Protein AF-A0A355BEA3-F1 (afdb_monomer_lite)

Foldseek 3Di:
DDPVVVVVVVVVVCCVVPVDDDDQADDDDPVRVVVLVVVCVVHHNPD

Structure (mmCIF, N/CA/C/O backbone):
data_AF-A0A355BEA3-F1
#
_entry.id   AF-A0A355BEA3-F1
#
loop_
_atom_site.group_PDB
_atom_site.id
_atom_site.type_symbol
_atom_site.label_atom_id
_atom_site.label_alt_id
_atom_site.label_comp_id
_atom_site.label_asym_id
_atom_site.label_entity_id
_atom_site.label_seq_id
_atom_site.pdbx_PDB_ins_code
_atom_site.Cartn_x
_atom_site.Cartn_y
_atom_site.Cartn_z
_atom_site.occupancy
_atom_site.B_iso_or_equiv
_atom_site.auth_seq_id
_atom_site.auth_comp_id
_atom_site.auth_asym_id
_atom_site.auth_atom_id
_atom_site.pdbx_PDB_model_num
ATOM 1 N N . MET A 1 1 ? -19.668 5.605 16.863 1.00 75.81 1 MET A N 1
ATOM 2 C CA . MET A 1 1 ? -18.563 4.859 16.240 1.00 75.81 1 MET A CA 1
ATOM 3 C C . MET A 1 1 ? -17.267 5.176 16.966 1.00 75.81 1 MET A C 1
ATOM 5 O O . MET A 1 1 ? -16.869 6.337 17.014 1.00 75.81 1 MET A O 1
ATOM 9 N N . THR A 1 2 ? -16.634 4.171 17.560 1.00 96.69 2 THR A N 1
ATOM 10 C CA . THR A 1 2 ? -15.297 4.285 18.154 1.00 96.69 2 THR A CA 1
ATOM 11 C C . THR A 1 2 ? -14.227 4.394 17.062 1.00 96.69 2 THR A C 1
ATOM 13 O O . THR A 1 2 ? -14.469 4.087 15.894 1.00 96.69 2 THR A O 1
ATOM 16 N N . LYS A 1 3 ? -13.008 4.831 17.414 1.00 95.31 3 LYS A N 1
ATOM 17 C CA . LYS A 1 3 ? -11.890 4.869 16.449 1.00 95.31 3 LYS A CA 1
ATOM 18 C C . LYS A 1 3 ? -11.624 3.492 15.826 1.00 95.31 3 LYS A C 1
ATOM 20 O O . LYS A 1 3 ? -11.296 3.432 14.647 1.00 95.31 3 LYS A O 1
ATOM 25 N N . LYS A 1 4 ? -11.803 2.425 16.614 1.00 97.19 4 LYS A N 1
ATOM 26 C CA . LYS A 1 4 ? -11.640 1.035 16.183 1.00 97.19 4 LYS A CA 1
ATOM 27 C C . LYS A 1 4 ? -12.703 0.646 15.156 1.00 97.19 4 LYS A C 1
ATOM 29 O O . LYS A 1 4 ? -12.353 0.299 14.040 1.00 97.19 4 LYS A O 1
ATOM 34 N N . GLU A 1 5 ? -13.977 0.852 15.482 1.00 97.44 5 GLU A N 1
ATOM 35 C CA . GLU A 1 5 ? -15.091 0.565 14.563 1.00 97.44 5 GLU A CA 1
ATOM 36 C C . GLU A 1 5 ? -14.969 1.326 13.236 1.00 97.44 5 GLU A C 1
ATOM 38 O O . GLU A 1 5 ? -15.294 0.792 12.180 1.00 97.44 5 GLU A O 1
ATOM 43 N N . ARG A 1 6 ? -14.464 2.568 13.270 1.00 96.69 6 ARG A N 1
ATOM 44 C CA . ARG A 1 6 ? -14.221 3.338 12.045 1.00 96.69 6 ARG A CA 1
ATOM 45 C C . ARG A 1 6 ? -13.107 2.744 11.193 1.00 96.69 6 ARG A C 1
ATOM 47 O O . ARG A 1 6 ? -13.241 2.728 9.976 1.00 96.69 6 ARG A O 1
ATOM 54 N N . ALA A 1 7 ? -12.013 2.308 11.814 1.00 97.38 7 ALA A N 1
ATOM 55 C CA . ALA A 1 7 ? -10.919 1.663 11.098 1.00 97.38 7 ALA A CA 1
ATOM 56 C C . ALA A 1 7 ? -11.395 0.355 10.451 1.00 97.38 7 ALA A C 1
ATOM 58 O O . ALA A 1 7 ? -11.151 0.152 9.266 1.00 97.38 7 ALA A O 1
ATOM 59 N N . ASP A 1 8 ? -12.155 -0.455 11.193 1.00 98.12 8 ASP A N 1
ATOM 60 C CA . ASP A 1 8 ? -12.710 -1.718 10.700 1.00 98.12 8 ASP A CA 1
ATOM 61 C C . ASP A 1 8 ? -13.653 -1.482 9.506 1.00 98.12 8 ASP A C 1
ATOM 63 O O . ASP A 1 8 ? -13.535 -2.143 8.476 1.00 98.12 8 ASP A O 1
ATOM 67 N N . PHE A 1 9 ? -14.535 -0.478 9.590 1.00 97.94 9 PHE A N 1
ATOM 68 C CA . PHE A 1 9 ? -15.407 -0.092 8.477 1.00 97.94 9 PHE A CA 1
ATOM 69 C C . PHE A 1 9 ? -14.620 0.336 7.228 1.00 97.94 9 PHE A C 1
ATOM 71 O O . PHE A 1 9 ? -14.929 -0.106 6.120 1.00 97.94 9 PHE A O 1
ATOM 78 N N . VAL A 1 10 ? -13.595 1.180 7.396 1.00 97.56 10 VAL A N 1
ATOM 79 C CA . VAL A 1 10 ? -12.767 1.666 6.280 1.00 97.56 10 VAL A CA 1
ATOM 80 C C . VAL A 1 10 ? -11.997 0.517 5.632 1.00 97.56 10 VAL A C 1
ATOM 82 O O . VAL A 1 10 ? -11.996 0.421 4.410 1.00 97.56 10 VAL A O 1
ATOM 85 N N . ILE A 1 11 ? -11.388 -0.370 6.423 1.00 96.94 11 ILE A N 1
ATOM 86 C CA . ILE A 1 11 ? -10.634 -1.522 5.909 1.00 96.94 11 ILE A CA 1
ATOM 87 C C . ILE A 1 11 ? -11.551 -2.452 5.112 1.00 96.94 11 ILE A C 1
ATOM 89 O O . ILE A 1 11 ? -11.210 -2.810 3.989 1.00 96.94 11 ILE A O 1
ATOM 93 N N . ASN A 1 12 ? -12.726 -2.793 5.650 1.00 97.75 12 ASN A N 1
ATOM 94 C CA . ASN A 1 12 ? -13.683 -3.655 4.952 1.00 97.75 12 ASN A CA 1
ATOM 95 C C . ASN A 1 12 ? -14.121 -3.036 3.619 1.00 97.75 12 ASN A C 1
ATOM 97 O O . ASN A 1 12 ? -14.063 -3.692 2.585 1.00 97.75 12 ASN A O 1
ATOM 101 N N . THR A 1 13 ? -14.449 -1.742 3.627 1.00 97.50 13 THR A N 1
ATOM 102 C CA . THR A 1 13 ? -14.834 -1.018 2.407 1.00 97.50 13 THR A CA 1
ATOM 103 C C . THR A 1 13 ? -13.701 -0.997 1.376 1.00 97.50 13 THR A C 1
ATOM 105 O O . THR A 1 13 ? -13.943 -1.190 0.189 1.00 97.50 13 THR A O 1
ATOM 108 N N . LEU A 1 14 ? -12.453 -0.768 1.801 1.00 96.75 14 LEU A N 1
ATOM 109 C CA . LEU A 1 14 ? -11.304 -0.758 0.892 1.00 96.75 14 LEU A CA 1
ATOM 110 C C . LEU A 1 14 ? -11.030 -2.142 0.294 1.00 96.75 14 LEU A C 1
ATOM 112 O O . LEU A 1 14 ? -10.710 -2.220 -0.888 1.00 96.75 14 LEU A O 1
ATOM 116 N N . ASN A 1 15 ? -11.192 -3.213 1.073 1.00 96.12 15 ASN A N 1
ATOM 117 C CA . ASN A 1 15 ? -11.030 -4.582 0.583 1.00 96.12 15 ASN A CA 1
ATOM 118 C C . ASN A 1 15 ? -12.097 -4.952 -0.459 1.00 96.12 15 ASN A C 1
ATOM 120 O O . ASN A 1 15 ? -11.773 -5.610 -1.445 1.00 96.12 15 ASN A O 1
ATOM 124 N N . ASP A 1 16 ? -13.340 -4.493 -0.275 1.00 96.88 16 ASP A N 1
ATOM 125 C CA . ASP A 1 16 ? -14.424 -4.707 -1.243 1.00 96.88 16 ASP A CA 1
ATOM 126 C C . ASP A 1 16 ? -14.197 -3.914 -2.543 1.00 96.88 16 ASP A C 1
ATOM 128 O O . ASP A 1 16 ? -14.460 -4.413 -3.638 1.00 96.88 16 ASP A O 1
ATOM 132 N N . LEU A 1 17 ? -13.698 -2.676 -2.436 1.00 96.75 17 LEU A N 1
ATOM 133 C CA . LEU A 1 17 ? -13.431 -1.802 -3.587 1.00 96.75 17 LEU A CA 1
ATOM 134 C C . LEU A 1 17 ? -12.171 -2.199 -4.371 1.00 96.75 17 LEU A C 1
ATOM 136 O O . LEU A 1 17 ? -12.132 -2.025 -5.589 1.00 96.75 17 LEU A O 1
ATOM 140 N N . TYR A 1 18 ? -11.148 -2.715 -3.688 1.00 94.88 18 TYR A N 1
ATOM 141 C CA . TYR A 1 18 ? -9.842 -3.046 -4.263 1.00 94.88 18 TYR A CA 1
ATOM 142 C C . TYR A 1 18 ? -9.443 -4.498 -3.939 1.00 94.88 18 TYR A C 1
ATOM 144 O O . TYR A 1 18 ? -8.460 -4.726 -3.231 1.00 94.88 18 TYR A O 1
ATOM 152 N N . PRO A 1 19 ? -10.167 -5.502 -4.474 1.00 91.44 19 PRO A N 1
ATOM 153 C CA . PRO A 1 19 ? -9.939 -6.916 -4.154 1.00 91.44 19 PRO A CA 1
ATOM 154 C C . PRO A 1 19 ? -8.581 -7.437 -4.646 1.00 91.44 19 PRO A C 1
ATOM 156 O O . PRO A 1 19 ? -8.050 -8.415 -4.123 1.00 91.44 19 PRO A O 1
ATOM 159 N N . THR A 1 20 ? -8.007 -6.783 -5.657 1.00 91.81 20 THR A N 1
ATOM 160 C CA . THR A 1 20 ? -6.667 -7.061 -6.173 1.00 91.81 20 THR A CA 1
ATOM 161 C C . THR A 1 20 ? -5.897 -5.756 -6.275 1.00 91.81 20 THR A C 1
ATOM 163 O O . THR A 1 20 ? -6.290 -4.865 -7.030 1.00 91.81 20 THR A O 1
ATOM 166 N N . ILE A 1 21 ? -4.791 -5.656 -5.545 1.00 86.62 21 ILE A N 1
ATOM 167 C CA . ILE A 1 21 ? -3.874 -4.519 -5.616 1.00 86.62 21 ILE A CA 1
ATOM 168 C C . ILE A 1 21 ? -2.652 -4.891 -6.462 1.00 86.62 21 ILE A C 1
ATOM 170 O O . ILE A 1 21 ? -2.088 -5.973 -6.272 1.00 86.62 21 ILE A O 1
ATOM 174 N N . PRO A 1 22 ? -2.235 -4.034 -7.409 1.00 85.44 22 PRO A N 1
ATOM 175 C CA . PRO A 1 22 ? -0.987 -4.246 -8.116 1.00 85.44 22 PRO A CA 1
ATOM 176 C C . PRO A 1 22 ? 0.193 -4.052 -7.160 1.00 85.44 22 PRO A C 1
ATOM 178 O O . PRO A 1 22 ? 0.099 -3.377 -6.132 1.00 85.44 22 PRO A O 1
ATOM 181 N N . ILE A 1 23 ? 1.324 -4.641 -7.525 1.00 83.19 23 ILE A N 1
ATOM 182 C CA . ILE A 1 23 ? 2.595 -4.357 -6.868 1.00 83.19 23 ILE A CA 1
ATOM 183 C C . ILE A 1 23 ? 2.936 -2.873 -7.115 1.00 83.19 23 ILE A C 1
ATOM 185 O O . ILE A 1 23 ? 2.839 -2.433 -8.259 1.00 83.19 23 ILE A O 1
ATOM 189 N N . PRO A 1 24 ? 3.330 -2.101 -6.082 1.00 78.81 24 PRO A N 1
ATOM 190 C CA . PRO A 1 24 ? 3.489 -0.647 -6.198 1.00 78.81 24 PRO A CA 1
ATOM 191 C C . PRO A 1 24 ? 4.686 -0.215 -7.054 1.00 78.81 24 PRO A C 1
ATOM 193 O O . PRO A 1 24 ? 4.649 0.845 -7.662 1.00 78.81 24 PRO A O 1
ATOM 196 N N . LEU A 1 25 ? 5.740 -1.033 -7.115 1.00 86.31 25 LEU A N 1
ATOM 197 C CA . LEU A 1 25 ? 6.974 -0.729 -7.834 1.00 86.31 25 LEU A CA 1
ATOM 198 C C . LEU A 1 25 ? 7.379 -1.907 -8.713 1.00 86.31 25 LEU A C 1
ATOM 200 O O . LEU A 1 25 ? 7.438 -3.045 -8.235 1.00 86.31 25 LEU A O 1
ATOM 204 N N . ASP A 1 26 ? 7.717 -1.630 -9.969 1.00 86.31 26 ASP A N 1
ATOM 205 C CA . ASP A 1 26 ? 8.245 -2.636 -10.885 1.00 86.31 26 ASP A CA 1
ATOM 206 C C . ASP A 1 26 ? 9.573 -3.193 -10.368 1.00 86.31 26 ASP A C 1
ATOM 208 O O . ASP A 1 26 ? 10.533 -2.467 -10.106 1.00 86.31 26 ASP A O 1
ATOM 212 N N . HIS A 1 27 ? 9.638 -4.513 -10.228 1.00 91.38 27 HIS A N 1
ATOM 213 C CA . HIS A 1 27 ? 10.832 -5.208 -9.770 1.00 91.38 27 HIS A CA 1
ATOM 214 C C . HIS A 1 27 ? 10.854 -6.644 -10.293 1.00 91.38 27 HIS A C 1
ATOM 216 O O . HIS A 1 27 ? 9.822 -7.227 -10.622 1.00 91.38 27 HIS A O 1
ATOM 222 N N . LYS A 1 28 ? 12.053 -7.221 -10.386 1.00 93.00 28 LYS A N 1
ATOM 223 C CA . LYS A 1 28 ? 12.266 -8.605 -10.850 1.00 93.00 28 LYS A CA 1
ATOM 224 C C . LYS A 1 28 ? 12.685 -9.535 -9.717 1.00 93.00 28 LYS A C 1
ATOM 226 O O . LYS A 1 28 ? 12.489 -10.743 -9.799 1.00 93.00 28 LYS A O 1
ATOM 231 N N . ASP A 1 29 ? 13.262 -8.962 -8.669 1.00 93.25 29 ASP A N 1
ATOM 232 C CA . ASP A 1 29 ? 13.827 -9.665 -7.526 1.00 93.25 29 ASP A CA 1
ATOM 233 C C . ASP A 1 29 ? 13.887 -8.740 -6.289 1.00 93.25 29 ASP A C 1
ATOM 235 O O . ASP A 1 29 ? 13.750 -7.516 -6.423 1.00 93.25 29 ASP A O 1
ATOM 239 N N . PRO A 1 30 ? 14.104 -9.286 -5.077 1.00 95.00 30 PRO A N 1
ATOM 240 C CA . PRO A 1 30 ? 14.140 -8.492 -3.849 1.00 95.00 30 PRO A CA 1
ATOM 241 C C . PRO A 1 30 ? 15.197 -7.379 -3.835 1.00 95.00 30 PRO A C 1
ATOM 243 O O . PRO A 1 30 ? 14.987 -6.352 -3.192 1.00 95.00 30 PRO A O 1
ATOM 246 N N . TYR A 1 31 ? 16.322 -7.555 -4.538 1.00 94.75 31 TYR A N 1
ATOM 247 C CA . TYR A 1 31 ? 17.356 -6.527 -4.624 1.00 94.75 31 TYR A CA 1
ATOM 248 C C . TYR A 1 31 ? 16.877 -5.349 -5.481 1.00 94.75 31 TYR A C 1
ATOM 250 O O . TYR A 1 31 ? 16.990 -4.200 -5.057 1.00 94.75 31 TYR A O 1
A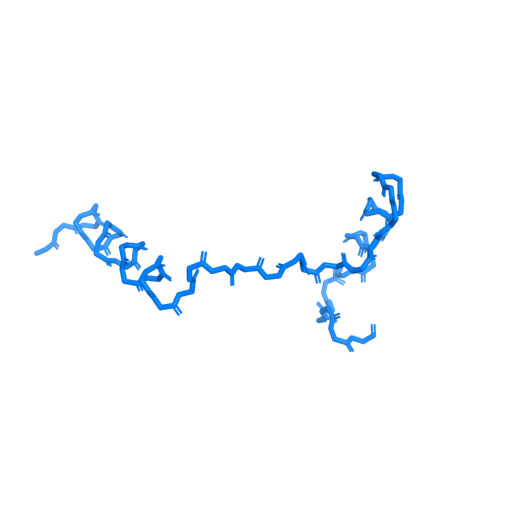TOM 258 N N . THR A 1 32 ? 16.254 -5.613 -6.634 1.00 94.19 32 THR A N 1
ATOM 259 C CA . THR A 1 32 ? 15.659 -4.549 -7.466 1.00 94.19 32 THR A CA 1
ATOM 260 C C . THR A 1 32 ? 14.522 -3.807 -6.760 1.00 94.19 32 THR A C 1
ATOM 262 O O . THR A 1 32 ? 14.441 -2.587 -6.882 1.00 94.19 32 THR A O 1
ATOM 265 N N . LEU A 1 33 ? 13.707 -4.498 -5.951 1.00 93.56 33 LEU A N 1
ATOM 266 C CA . LEU A 1 33 ? 12.668 -3.860 -5.135 1.00 93.56 33 LEU A CA 1
ATOM 267 C C . LEU A 1 33 ? 13.265 -2.909 -4.093 1.00 93.56 33 LEU A C 1
ATOM 269 O O . LEU A 1 33 ? 12.780 -1.792 -3.936 1.00 93.56 33 LEU A O 1
ATOM 273 N N . LEU A 1 34 ? 14.329 -3.326 -3.399 1.00 93.69 34 LEU A N 1
ATOM 274 C CA . LEU A 1 34 ? 15.002 -2.484 -2.408 1.00 93.69 34 LEU A CA 1
ATOM 275 C C . LEU A 1 34 ? 15.476 -1.161 -3.026 1.00 93.69 34 LEU A C 1
ATOM 277 O O . LEU A 1 34 ? 15.280 -0.099 -2.436 1.00 93.69 34 LEU A O 1
ATOM 281 N N . ILE A 1 35 ? 16.069 -1.220 -4.221 1.00 92.06 35 ILE A N 1
ATOM 282 C CA . ILE A 1 35 ? 16.514 -0.0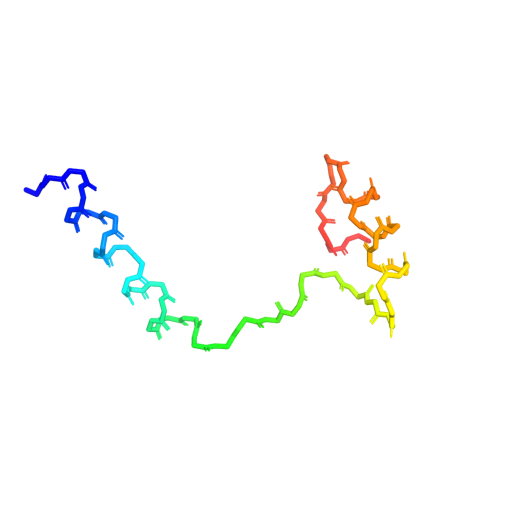22 -4.937 1.00 92.06 35 ILE A CA 1
ATOM 283 C C . ILE A 1 35 ? 15.321 0.833 -5.381 1.00 92.06 35 ILE A C 1
ATOM 285 O O . ILE A 1 35 ? 15.349 2.044 -5.177 1.00 92.06 35 ILE A O 1
ATOM 289 N N . 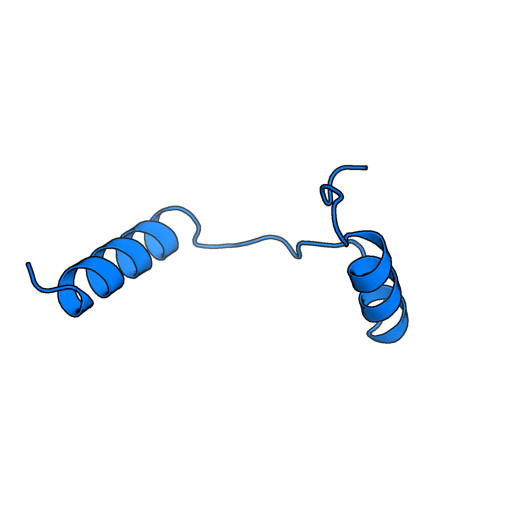ALA A 1 36 ? 14.260 0.227 -5.925 1.00 91.19 36 ALA A N 1
ATOM 290 C CA . ALA A 1 36 ? 13.053 0.951 -6.328 1.00 91.19 36 ALA A CA 1
ATOM 291 C C . ALA A 1 36 ? 12.416 1.713 -5.148 1.00 91.19 36 ALA A C 1
ATOM 293 O O . ALA A 1 36 ? 12.050 2.877 -5.290 1.00 91.19 36 ALA A O 1
ATOM 294 N N . VAL A 1 37 ? 12.367 1.097 -3.961 1.00 91.50 37 VAL A N 1
ATOM 295 C CA . VAL A 1 37 ? 11.859 1.725 -2.727 1.00 91.50 37 VAL A CA 1
ATOM 296 C C . VAL A 1 37 ? 12.740 2.890 -2.273 1.00 91.50 37 VAL A C 1
ATOM 298 O O . VAL A 1 37 ? 12.227 3.904 -1.806 1.00 91.50 37 VAL A O 1
ATOM 301 N N . LEU A 1 38 ? 14.066 2.784 -2.409 1.00 91.56 38 LEU A N 1
ATOM 302 C CA . LEU A 1 38 ? 14.953 3.913 -2.112 1.00 91.56 38 LEU A CA 1
ATOM 303 C C . LEU A 1 38 ? 14.678 5.108 -3.036 1.00 91.56 38 LEU A C 1
ATOM 305 O O . LEU A 1 38 ? 14.726 6.251 -2.584 1.00 91.56 38 LEU A O 1
ATOM 309 N N . LEU A 1 39 ? 14.404 4.848 -4.317 1.00 89.25 39 LEU A N 1
ATOM 310 C CA . LEU A 1 39 ? 14.173 5.884 -5.325 1.00 89.25 39 LEU A CA 1
ATOM 311 C C . LEU A 1 39 ? 12.784 6.530 -5.229 1.00 89.25 39 LEU A C 1
ATOM 313 O O . LEU A 1 39 ? 12.635 7.687 -5.621 1.00 89.25 39 LEU A O 1
ATOM 317 N N . SER A 1 40 ? 11.783 5.834 -4.681 1.00 88.94 40 SER A N 1
ATOM 318 C CA . SER A 1 40 ? 10.438 6.395 -4.496 1.00 88.94 40 SER A CA 1
ATOM 319 C C . SER A 1 40 ? 10.344 7.394 -3.338 1.00 88.94 40 SER A C 1
ATOM 321 O O . SER A 1 40 ? 9.337 8.090 -3.194 1.00 88.94 40 SER A O 1
ATOM 323 N 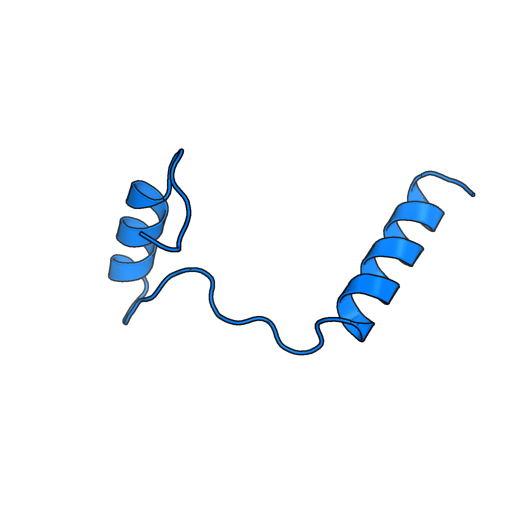N . ALA A 1 41 ? 11.394 7.539 -2.522 1.00 90.12 41 ALA A N 1
ATOM 324 C CA . ALA A 1 41 ? 11.421 8.511 -1.436 1.00 90.12 41 ALA A CA 1
ATOM 325 C C . ALA A 1 41 ? 11.135 9.939 -1.946 1.00 90.12 41 ALA A C 1
ATOM 327 O O . ALA A 1 41 ? 11.877 10.491 -2.755 1.00 90.12 41 ALA A O 1
ATOM 328 N N . GLN A 1 42 ? 10.058 10.549 -1.434 1.00 84.19 42 GLN A N 1
ATOM 329 C CA . GLN A 1 42 ? 9.564 11.882 -1.833 1.00 84.19 42 GLN A CA 1
ATOM 330 C C . GLN A 1 42 ? 9.193 12.019 -3.324 1.00 84.19 42 GLN A C 1
ATOM 332 O O . GLN A 1 42 ? 9.054 13.133 -3.829 1.00 84.19 42 GLN A O 1
ATOM 337 N N . CYS A 1 43 ? 8.981 10.900 -4.015 1.00 80.75 43 CYS A N 1
ATOM 338 C CA . CYS A 1 43 ? 8.533 10.831 -5.400 1.00 80.75 43 CYS A CA 1
ATOM 339 C C . CYS A 1 43 ? 7.261 9.974 -5.498 1.00 80.75 43 CYS A C 1
ATOM 341 O O . CYS A 1 43 ? 6.874 9.286 -4.558 1.00 80.75 43 CYS A O 1
ATOM 343 N N . THR A 1 44 ? 6.573 10.039 -6.635 1.00 79.25 44 THR A N 1
ATOM 344 C CA . THR A 1 44 ? 5.459 9.133 -6.948 1.00 79.25 44 THR A CA 1
ATOM 345 C C . THR A 1 44 ? 5.970 7.954 -7.763 1.0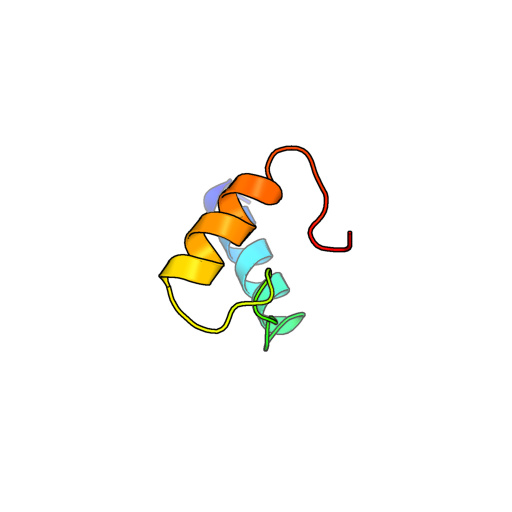0 79.25 44 THR A C 1
ATOM 347 O O . THR A 1 44 ? 6.748 8.180 -8.689 1.00 79.25 44 THR A O 1
ATOM 350 N N . ASP A 1 45 ? 5.432 6.758 -7.527 1.00 73.44 45 ASP A N 1
ATOM 351 C CA . ASP A 1 45 ? 5.783 5.511 -8.235 1.00 73.44 45 ASP A CA 1
ATOM 352 C C . ASP A 1 45 ? 5.503 5.533 -9.762 1.00 73.44 45 ASP A C 1
ATOM 354 O O . ASP A 1 45 ? 5.839 4.598 -10.474 1.00 73.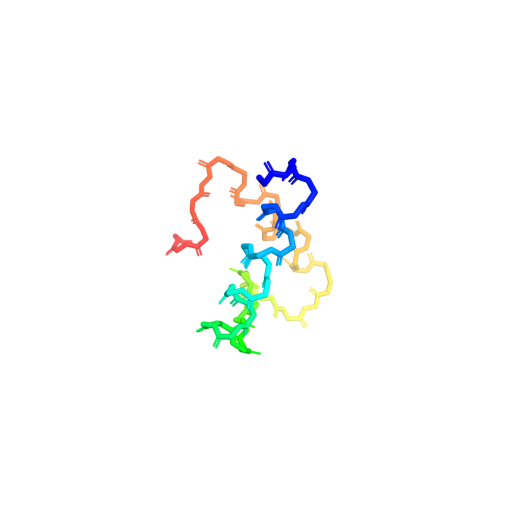44 45 ASP A O 1
ATOM 358 N N . VAL A 1 46 ? 4.890 6.605 -10.284 1.00 69.25 46 VAL A N 1
ATOM 359 C CA . VAL A 1 46 ? 4.516 6.795 -11.704 1.00 69.25 46 VAL A CA 1
ATOM 360 C C . VAL A 1 46 ? 5.675 7.324 -12.575 1.00 69.25 46 VAL A C 1
ATOM 362 O O . VAL A 1 46 ? 5.534 7.380 -13.796 1.00 69.25 46 VAL A O 1
ATOM 365 N N . ARG A 1 47 ? 6.787 7.775 -11.977 1.00 55.50 47 ARG A N 1
ATOM 366 C CA . ARG A 1 47 ? 7.902 8.412 -12.704 1.00 55.50 47 ARG A CA 1
ATOM 367 C C . ARG A 1 47 ? 8.962 7.441 -13.200 1.00 55.50 47 ARG A C 1
ATOM 369 O O . ARG A 1 47 ? 9.394 6.589 -12.400 1.00 55.50 47 ARG A O 1
#

Sequence (47 aa):
MTKKERADFVINTLNDLYPTIPIPLDHKDPYTLLIAVLLSAQCTDVR

pLDDT: mean 90.2, std 8.65, range [55.5, 98.12]

Secondary structure (DSSP, 8-state):
--HHHHHHHHHHHHHHH-SSPPPSS--SSHHHHHHHHHHTTTS-TT-

Radius of gyration: 15.48 Å; chains: 1; bounding box: 36×22×31 Å